Protein AF-A0A958BJD3-F1 (afdb_monomer_lite)

Structure (mmCIF, N/CA/C/O backbone):
data_AF-A0A958BJD3-F1
#
_entry.id   AF-A0A958BJD3-F1
#
loop_
_atom_site.group_PDB
_atom_site.id
_atom_site.type_symbol
_atom_site.label_atom_id
_atom_site.label_alt_id
_atom_site.label_comp_id
_atom_site.label_asym_id
_atom_site.label_entity_id
_atom_site.label_seq_id
_atom_site.pdbx_PDB_ins_code
_atom_site.Cartn_x
_atom_site.Cartn_y
_atom_site.Cartn_z
_atom_site.occupancy
_atom_site.B_iso_or_equiv
_atom_site.auth_seq_id
_atom_site.auth_comp_id
_atom_site.auth_asym_id
_atom_site.auth_atom_id
_atom_site.pdbx_PDB_model_num
ATOM 1 N N . THR A 1 1 ? 1.428 -8.546 -1.569 1.00 92.56 1 THR A N 1
ATOM 2 C CA . THR A 1 1 ? 2.687 -8.967 -2.224 1.00 92.56 1 THR A CA 1
ATOM 3 C C . THR A 1 1 ? 3.288 -7.775 -2.945 1.00 92.56 1 THR A C 1
ATOM 5 O O . THR A 1 1 ? 2.531 -6.856 -3.250 1.00 92.56 1 THR A O 1
ATOM 8 N N . PRO A 1 2 ? 4.611 -7.743 -3.180 1.00 97.81 2 PRO A N 1
ATOM 9 C CA . PRO A 1 2 ? 5.249 -6.729 -4.021 1.00 97.81 2 PRO A CA 1
ATOM 10 C C . PRO A 1 2 ? 4.588 -6.629 -5.399 1.00 97.81 2 PRO A C 1
ATOM 12 O O . PRO A 1 2 ? 4.415 -7.643 -6.079 1.00 97.81 2 PRO A O 1
ATOM 15 N N . HIS A 1 3 ? 4.186 -5.427 -5.795 1.00 97.56 3 HIS A N 1
ATOM 16 C CA . HIS A 1 3 ? 3.520 -5.179 -7.070 1.00 97.56 3 HIS A CA 1
ATOM 17 C C . HIS A 1 3 ? 3.787 -3.762 -7.579 1.00 97.56 3 HIS A C 1
ATOM 19 O O . HIS A 1 3 ? 4.132 -2.879 -6.800 1.00 97.56 3 HIS A O 1
ATOM 25 N N . GLU A 1 4 ? 3.620 -3.576 -8.885 1.00 96.38 4 GLU A N 1
ATOM 26 C CA . GLU A 1 4 ? 3.693 -2.300 -9.593 1.00 96.38 4 GLU A CA 1
ATOM 27 C C . GLU A 1 4 ? 2.298 -1.851 -10.032 1.00 96.38 4 GLU A C 1
ATOM 29 O O . GLU A 1 4 ? 1.524 -2.668 -10.543 1.00 96.38 4 GLU A O 1
ATOM 34 N N . HIS A 1 5 ? 1.993 -0.566 -9.870 1.00 95.06 5 HIS A N 1
ATOM 35 C CA . HIS A 1 5 ? 0.763 0.045 -10.375 1.00 95.06 5 HIS A CA 1
ATOM 36 C C . HIS A 1 5 ? 0.956 0.495 -11.823 1.00 95.06 5 HIS A C 1
ATOM 38 O O . HIS A 1 5 ? 1.887 1.245 -12.115 1.00 95.06 5 HIS A O 1
ATOM 44 N N . PHE A 1 6 ? 0.078 0.089 -12.743 1.00 95.44 6 PHE A N 1
ATOM 45 C CA . PHE A 1 6 ? 0.053 0.669 -14.097 1.00 95.44 6 PHE A CA 1
ATOM 46 C C . PHE A 1 6 ? -0.815 1.927 -14.188 1.00 95.44 6 PHE A C 1
ATOM 48 O O . PHE A 1 6 ? -0.637 2.736 -15.096 1.00 95.44 6 PHE A O 1
ATOM 55 N N . GLY A 1 7 ? -1.708 2.115 -13.219 1.00 93.81 7 GLY A N 1
ATOM 56 C CA . GLY A 1 7 ? -2.553 3.291 -13.063 1.00 93.81 7 GLY A CA 1
ATOM 57 C C . GLY A 1 7 ? -2.300 3.990 -11.734 1.00 93.81 7 GLY 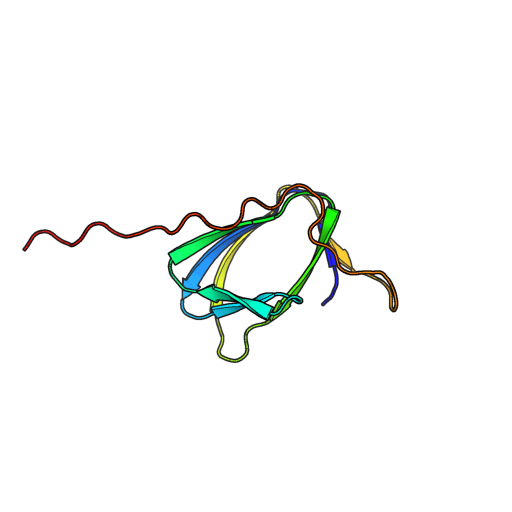A C 1
ATOM 58 O O . GLY A 1 7 ? -1.359 3.669 -11.018 1.00 93.81 7 GLY A O 1
ATOM 59 N N . MET A 1 8 ? -3.152 4.953 -11.408 1.00 93.25 8 MET A N 1
ATOM 60 C CA . MET A 1 8 ? -3.182 5.557 -10.083 1.00 93.25 8 MET A CA 1
ATOM 61 C C . MET A 1 8 ? -3.963 4.652 -9.127 1.00 93.25 8 MET A C 1
ATOM 63 O O . MET A 1 8 ? -5.021 4.136 -9.498 1.00 93.25 8 MET A O 1
ATOM 67 N N . GLU A 1 9 ? -3.473 4.509 -7.900 1.00 94.94 9 GLU A N 1
ATOM 68 C CA . GLU A 1 9 ? -4.234 3.998 -6.764 1.00 94.94 9 GLU A CA 1
ATOM 69 C C . GLU A 1 9 ? -4.565 5.157 -5.823 1.00 94.94 9 GLU A C 1
ATOM 71 O O . GLU A 1 9 ? -3.689 5.906 -5.396 1.00 94.94 9 GLU A O 1
ATOM 76 N N . GLU A 1 10 ? -5.833 5.284 -5.455 1.00 94.25 10 GLU A N 1
ATOM 77 C CA . GLU A 1 10 ? -6.259 6.138 -4.354 1.00 94.25 10 GLU A CA 1
ATOM 78 C C . GLU A 1 10 ? -6.943 5.287 -3.301 1.00 94.25 10 GLU A C 1
ATOM 80 O O . GLU A 1 10 ? -7.858 4.522 -3.610 1.00 94.25 10 GLU A O 1
ATOM 85 N N . PHE A 1 11 ? -6.535 5.425 -2.044 1.00 94.44 11 PHE A N 1
ATOM 86 C CA . PHE A 1 11 ? -7.183 4.711 -0.957 1.00 94.44 11 PHE A CA 1
ATOM 87 C C . PHE A 1 11 ? -7.452 5.594 0.251 1.00 94.44 11 PHE A C 1
ATOM 89 O O . PHE A 1 11 ? -6.710 6.524 0.576 1.00 94.44 11 PHE A O 1
ATOM 96 N N . TYR A 1 12 ? -8.539 5.258 0.939 1.00 94.94 12 TYR A N 1
ATOM 97 C CA . TYR A 1 12 ? -8.928 5.860 2.202 1.00 94.94 12 TYR A CA 1
ATOM 98 C C . TYR A 1 12 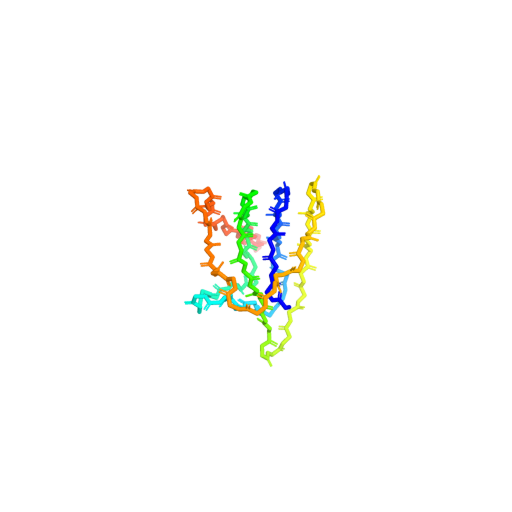? -8.952 4.804 3.301 1.00 94.94 12 TYR A C 1
ATOM 100 O O . TYR A 1 12 ? -9.561 3.740 3.145 1.00 94.94 12 TYR A O 1
ATOM 108 N N . VAL A 1 13 ? -8.310 5.109 4.429 1.00 94.88 13 VAL A N 1
ATOM 109 C CA . VAL A 1 13 ? -8.339 4.248 5.615 1.00 94.88 13 VAL A CA 1
ATOM 110 C C . VAL A 1 13 ? -9.536 4.635 6.477 1.00 94.88 13 VAL A C 1
ATOM 112 O O . VAL A 1 13 ? -9.584 5.737 7.024 1.00 94.88 13 VAL A O 1
ATOM 115 N N . ILE A 1 14 ? -10.496 3.722 6.604 1.00 96.19 14 ILE A N 1
ATOM 116 C CA . ILE A 1 14 ? -11.716 3.906 7.399 1.00 96.19 14 ILE A CA 1
ATOM 117 C C . ILE A 1 14 ? -11.428 3.527 8.856 1.00 96.19 14 ILE A C 1
ATOM 119 O O . ILE A 1 14 ? -11.684 4.316 9.761 1.00 96.19 14 ILE A O 1
ATOM 123 N N . GLU A 1 15 ? -10.821 2.358 9.076 1.00 97.44 15 GLU A N 1
ATOM 124 C CA . GLU A 1 15 ? -10.438 1.847 10.399 1.00 97.44 15 GLU A CA 1
ATOM 125 C C . GLU A 1 15 ? -9.081 1.132 10.344 1.00 97.44 15 GLU A C 1
ATOM 127 O O . GLU A 1 15 ? -8.681 0.609 9.303 1.00 97.44 15 GLU A O 1
ATOM 132 N N . GLY A 1 16 ? -8.387 1.075 11.484 1.00 97.12 16 GLY A N 1
ATOM 133 C CA . GLY A 1 16 ? -7.114 0.363 11.621 1.00 97.12 16 GLY A CA 1
ATOM 134 C C . GLY A 1 16 ? -5.917 1.074 10.981 1.00 97.12 16 GLY A C 1
ATOM 135 O O . GLY A 1 16 ? -5.865 2.310 10.922 1.00 97.12 16 GLY A O 1
ATOM 136 N N . GLU A 1 17 ? -4.928 0.280 10.553 1.00 96.44 17 GLU A N 1
ATOM 137 C CA . GLU A 1 17 ? -3.695 0.776 9.928 1.00 96.44 17 GLU A CA 1
ATOM 138 C C . GLU A 1 17 ? -3.191 -0.100 8.769 1.00 96.44 17 GLU A C 1
ATOM 140 O O . GLU A 1 17 ? -3.222 -1.331 8.834 1.00 96.44 17 GLU A O 1
ATOM 145 N N . LEU A 1 18 ? -2.669 0.554 7.731 1.00 96.00 18 LEU A N 1
ATOM 146 C CA . LEU A 1 18 ? -1.823 -0.041 6.697 1.00 96.00 18 LEU A CA 1
ATOM 147 C C . LEU A 1 18 ? -0.388 0.452 6.884 1.00 96.00 18 LEU A C 1
ATOM 149 O O . LEU A 1 18 ? -0.159 1.630 7.161 1.00 96.00 18 LEU A O 1
ATOM 153 N N . ILE A 1 19 ? 0.573 -0.446 6.716 1.00 96.12 19 ILE A N 1
ATOM 154 C CA . ILE A 1 19 ? 2.003 -0.152 6.728 1.00 96.12 19 ILE A CA 1
ATOM 155 C C . ILE A 1 19 ? 2.553 -0.498 5.350 1.00 96.12 19 ILE A C 1
ATOM 157 O O . ILE A 1 19 ? 2.359 -1.619 4.880 1.00 96.12 19 ILE A O 1
ATOM 161 N N . ASP A 1 20 ? 3.208 0.463 4.711 1.00 95.62 20 ASP A N 1
ATOM 162 C CA . ASP A 1 20 ? 3.877 0.260 3.427 1.00 95.62 20 ASP A CA 1
ATOM 163 C C . ASP A 1 20 ? 5.302 -0.288 3.626 1.00 95.62 20 ASP A C 1
ATOM 165 O O . ASP A 1 20 ? 5.822 -0.355 4.743 1.00 95.62 20 ASP A O 1
ATOM 169 N N . HIS A 1 21 ? 5.960 -0.676 2.539 1.00 94.62 21 HIS A N 1
ATOM 170 C CA . HIS A 1 21 ? 7.278 -1.309 2.561 1.00 94.62 21 HIS A CA 1
ATOM 171 C C . HIS A 1 21 ? 8.398 -0.438 3.159 1.00 94.62 21 HIS A C 1
ATOM 173 O O . HIS A 1 21 ? 9.390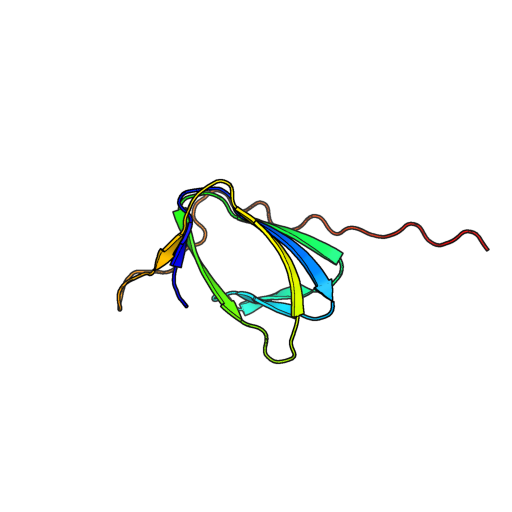 -0.979 3.647 1.00 94.62 21 HIS A O 1
ATOM 179 N N . ASP A 1 22 ? 8.250 0.891 3.139 1.00 92.81 22 ASP A N 1
ATOM 180 C CA . ASP A 1 22 ? 9.173 1.856 3.759 1.00 92.81 22 ASP A CA 1
ATOM 181 C C . ASP A 1 22 ? 8.907 2.057 5.265 1.00 92.81 22 ASP A C 1
ATOM 183 O O . ASP A 1 22 ? 9.582 2.847 5.926 1.00 92.81 22 ASP A O 1
ATOM 187 N N . GLY A 1 23 ? 7.916 1.357 5.823 1.00 93.69 23 GLY A N 1
ATOM 188 C CA . GLY A 1 23 ? 7.459 1.521 7.199 1.00 93.69 23 GLY A CA 1
ATOM 189 C C . GLY A 1 23 ? 6.495 2.694 7.397 1.00 93.69 23 GLY A C 1
ATOM 190 O O . GLY A 1 23 ? 6.081 2.953 8.533 1.00 93.69 23 GLY A O 1
ATOM 191 N N . GLN A 1 24 ? 6.104 3.407 6.334 1.00 91.31 24 GLN A N 1
ATOM 192 C CA . GLN A 1 24 ? 5.095 4.455 6.411 1.00 91.31 24 GLN A CA 1
ATOM 193 C C . GLN A 1 24 ? 3.772 3.868 6.894 1.00 91.31 24 GLN A C 1
ATOM 195 O O . GLN A 1 24 ? 3.228 2.940 6.305 1.00 91.31 24 GLN A O 1
ATOM 200 N N . LYS A 1 25 ? 3.221 4.477 7.945 1.00 94.00 25 LYS A N 1
ATOM 201 C CA . LYS A 1 25 ? 1.911 4.112 8.485 1.00 94.00 25 LYS A CA 1
ATOM 202 C C . LYS A 1 25 ? 0.809 5.029 7.966 1.00 94.00 25 LYS A C 1
ATOM 204 O O . LYS A 1 25 ? 0.893 6.257 8.131 1.00 94.00 25 LYS A O 1
ATOM 209 N N . TYR A 1 26 ? -0.238 4.422 7.424 1.00 93.19 26 TYR A N 1
ATOM 210 C CA . TYR A 1 26 ? -1.515 5.035 7.078 1.00 93.19 26 TYR A CA 1
ATOM 211 C C . TYR A 1 26 ? -2.574 4.553 8.074 1.00 93.19 26 TYR A C 1
ATOM 213 O O . TYR A 1 26 ? -2.713 3.365 8.330 1.00 93.19 26 TYR A O 1
ATOM 221 N N . THR A 1 27 ? -3.297 5.488 8.666 1.00 94.38 27 THR A N 1
ATOM 222 C CA . THR A 1 27 ? -4.238 5.303 9.777 1.00 94.38 27 THR A CA 1
ATOM 223 C C . THR A 1 27 ? -5.604 5.849 9.394 1.00 94.38 27 THR A C 1
ATOM 225 O O . THR A 1 27 ? -5.678 6.701 8.509 1.00 94.38 27 THR A O 1
ATOM 228 N N . ALA A 1 28 ? -6.653 5.444 10.110 1.00 94.56 28 ALA A N 1
ATOM 229 C CA . ALA A 1 28 ? -8.004 5.987 9.952 1.00 94.56 28 ALA A CA 1
ATOM 230 C C . ALA A 1 28 ? -8.024 7.514 9.693 1.00 94.56 28 ALA A C 1
ATOM 232 O O . ALA A 1 28 ? -7.387 8.296 10.411 1.00 94.56 28 ALA A O 1
ATOM 233 N N . GLY A 1 29 ? -8.738 7.931 8.646 1.00 92.56 29 GLY A N 1
ATOM 234 C CA . GLY A 1 29 ? -8.824 9.324 8.200 1.00 92.56 29 GLY A CA 1
ATOM 235 C C . GLY A 1 29 ? -7.812 9.739 7.128 1.00 92.56 29 GLY A C 1
ATOM 236 O O . GLY A 1 29 ? -7.911 10.855 6.613 1.00 92.56 29 GLY A O 1
ATOM 237 N N . ASP A 1 30 ? -6.851 8.886 6.778 1.00 92.50 30 ASP A N 1
ATOM 238 C CA . ASP A 1 30 ? -5.894 9.167 5.707 1.00 92.50 30 ASP A CA 1
ATOM 239 C C . ASP A 1 30 ? -6.470 8.870 4.328 1.00 92.50 30 ASP A C 1
ATOM 241 O O . ASP A 1 30 ? -6.968 7.771 4.095 1.00 92.50 30 ASP A O 1
ATOM 245 N N . PHE A 1 31 ? -6.330 9.832 3.417 1.00 92.94 31 PHE A N 1
ATOM 246 C CA . PHE A 1 31 ? -6.500 9.662 1.978 1.00 92.94 31 PHE A CA 1
ATOM 247 C C . PHE A 1 31 ? -5.129 9.737 1.301 1.00 92.94 31 PHE A C 1
ATOM 249 O O . PHE A 1 31 ? -4.383 10.703 1.508 1.00 92.94 31 PHE A O 1
ATOM 256 N N . VAL A 1 32 ? -4.782 8.713 0.530 1.00 92.06 32 VAL A N 1
ATOM 257 C CA . VAL A 1 32 ? -3.456 8.533 -0.070 1.00 92.06 32 VAL A CA 1
ATOM 258 C C . VAL A 1 32 ? -3.619 8.282 -1.562 1.00 92.06 32 VAL A C 1
ATOM 260 O O . VAL A 1 32 ? -4.423 7.434 -1.939 1.00 92.06 32 VAL A O 1
ATOM 263 N N . SER A 1 33 ? -2.834 8.986 -2.378 1.00 93.00 33 SER A N 1
ATOM 264 C CA . SER A 1 33 ? -2.757 8.768 -3.825 1.00 93.00 33 SER A CA 1
ATOM 265 C C . SER A 1 33 ? -1.346 8.301 -4.191 1.00 93.00 33 SER A C 1
ATOM 267 O O . SER A 1 33 ? -0.356 8.968 -3.868 1.00 93.00 33 SER A O 1
ATOM 269 N N . LEU A 1 34 ? -1.263 7.150 -4.849 1.00 92.62 34 LEU A N 1
ATOM 270 C CA . LEU A 1 34 ? -0.050 6.519 -5.355 1.00 92.62 34 LEU A CA 1
ATOM 271 C C . LEU A 1 34 ? -0.113 6.508 -6.885 1.00 92.62 34 LEU A C 1
ATOM 273 O O . LEU A 1 34 ? -1.085 6.036 -7.472 1.00 92.62 34 LEU A O 1
ATOM 277 N N . GLY A 1 35 ? 0.889 7.103 -7.532 1.00 92.25 35 GLY A N 1
ATOM 278 C CA . GLY A 1 35 ? 0.917 7.239 -8.985 1.00 92.25 35 GLY A CA 1
ATOM 279 C C . GLY A 1 35 ? 1.317 5.956 -9.731 1.00 92.25 35 GLY A C 1
ATOM 280 O O . GLY A 1 35 ? 1.858 5.021 -9.135 1.00 92.25 35 GLY A O 1
ATOM 281 N N . PRO A 1 36 ? 1.124 5.929 -11.062 1.00 93.19 36 PRO A N 1
ATOM 282 C CA . PRO A 1 36 ? 1.663 4.878 -11.918 1.00 93.19 36 PRO A CA 1
ATOM 283 C C . PRO A 1 36 ? 3.174 4.683 -11.725 1.00 93.19 36 PRO A C 1
ATOM 285 O O . PRO A 1 36 ? 3.930 5.644 -11.573 1.00 93.19 36 PRO A O 1
ATOM 288 N N . GLY A 1 37 ? 3.629 3.433 -11.772 1.00 93.56 37 GLY A N 1
ATOM 289 C CA . GLY A 1 37 ? 5.030 3.056 -11.580 1.00 93.56 37 GLY A CA 1
ATOM 290 C C . GLY A 1 37 ? 5.455 2.903 -10.118 1.00 93.56 37 GLY A C 1
ATOM 291 O O . GLY A 1 37 ? 6.587 2.486 -9.871 1.00 93.56 37 GLY A O 1
ATOM 292 N N . VAL A 1 38 ? 4.574 3.184 -9.148 1.00 94.06 38 VAL A N 1
ATOM 293 C CA . VAL A 1 38 ? 4.795 2.804 -7.746 1.00 94.06 38 VAL A CA 1
ATOM 294 C C . VAL A 1 38 ? 4.916 1.285 -7.655 1.00 94.06 38 VAL A C 1
ATOM 296 O O . VAL A 1 38 ? 4.055 0.549 -8.130 1.00 94.06 38 VAL A O 1
ATOM 299 N N . ARG A 1 39 ? 6.000 0.829 -7.031 1.00 96.00 39 ARG A N 1
ATOM 300 C CA . ARG A 1 39 ? 6.381 -0.557 -6.768 1.00 96.00 39 ARG A CA 1
ATOM 301 C C . ARG A 1 39 ? 6.451 -0.777 -5.272 1.00 96.00 39 ARG A C 1
ATOM 303 O O . ARG A 1 39 ? 7.427 -0.398 -4.629 1.00 96.00 39 ARG A O 1
ATOM 310 N N . HIS A 1 40 ? 5.421 -1.380 -4.703 1.00 95.81 40 HIS A N 1
ATOM 311 C CA . HIS A 1 40 ? 5.290 -1.440 -3.255 1.00 95.81 40 HIS A CA 1
ATOM 312 C C . HIS A 1 40 ? 4.548 -2.688 -2.777 1.00 95.81 40 HIS A C 1
ATOM 314 O O . HIS A 1 40 ? 4.100 -3.535 -3.555 1.00 95.81 40 HIS A O 1
ATOM 320 N N . TYR A 1 41 ? 4.428 -2.812 -1.462 1.00 96.69 41 TYR A N 1
ATOM 321 C CA . TYR A 1 41 ? 3.448 -3.680 -0.837 1.00 96.69 41 TYR A CA 1
ATOM 322 C C . TYR A 1 41 ? 3.008 -3.056 0.478 1.00 96.69 41 TYR A C 1
ATOM 324 O O . TYR A 1 41 ? 3.822 -2.507 1.217 1.00 96.69 41 TYR A O 1
ATOM 332 N N . SER A 1 42 ? 1.732 -3.237 0.793 1.00 96.06 42 SER A N 1
ATOM 333 C CA . SER A 1 42 ? 1.168 -2.844 2.076 1.00 96.06 42 SER A CA 1
ATOM 334 C C . SER A 1 42 ? 0.754 -4.073 2.872 1.00 96.06 42 SER A C 1
ATOM 336 O O . SER A 1 42 ? 0.356 -5.100 2.312 1.00 96.06 42 SER A O 1
ATOM 338 N N . TYR A 1 43 ? 0.845 -3.974 4.191 1.00 97.62 43 TYR A N 1
ATOM 339 C CA . TYR A 1 43 ? 0.389 -4.994 5.125 1.00 97.62 43 TYR A CA 1
ATOM 340 C C . TYR A 1 43 ? -0.276 -4.350 6.339 1.00 97.62 43 TYR A C 1
ATOM 342 O O . TYR A 1 43 ? -0.076 -3.173 6.631 1.00 97.62 43 TYR A O 1
ATOM 350 N N . SER A 1 44 ? -1.083 -5.128 7.056 1.00 97.88 44 SER A N 1
ATOM 351 C CA . SER A 1 44 ? -1.753 -4.665 8.266 1.00 97.88 44 SER A CA 1
ATOM 352 C C . SER A 1 44 ? -1.552 -5.675 9.394 1.00 97.88 44 SER A C 1
ATOM 354 O O . SER A 1 44 ? -2.117 -6.767 9.325 1.00 97.88 44 SER A O 1
ATOM 356 N N . PRO A 1 45 ? -0.752 -5.356 10.428 1.00 97.00 45 PRO A N 1
ATOM 357 C CA . PRO A 1 45 ? -0.514 -6.287 11.528 1.00 97.00 45 PRO A CA 1
ATOM 358 C C . PRO A 1 45 ? -1.759 -6.503 12.400 1.00 97.00 45 PRO A C 1
ATOM 360 O O . PRO A 1 45 ? -1.919 -7.579 12.967 1.00 97.00 45 PRO A O 1
ATOM 363 N N . ASN A 1 46 ? -2.637 -5.497 12.490 1.00 97.31 46 ASN A N 1
ATOM 364 C CA . ASN A 1 46 ? -3.812 -5.494 13.371 1.00 97.31 46 ASN A CA 1
ATOM 365 C C . ASN A 1 46 ? -5.153 -5.429 12.613 1.00 97.31 46 ASN A C 1
ATOM 367 O O . ASN A 1 46 ? -6.203 -5.308 13.239 1.00 97.31 46 ASN A O 1
ATOM 371 N N . GLY A 1 47 ? -5.129 -5.504 11.281 1.00 97.50 47 GLY A N 1
ATOM 372 C CA . GLY A 1 47 ? -6.298 -5.311 10.426 1.00 97.50 47 GLY A CA 1
ATOM 373 C C . GLY A 1 47 ? -6.544 -3.844 10.052 1.00 97.50 47 GLY A C 1
ATOM 374 O O . GLY A 1 47 ? -6.200 -2.909 10.782 1.00 97.50 47 GLY A O 1
ATOM 375 N N . ALA A 1 48 ? -7.133 -3.652 8.875 1.00 97.62 48 ALA A N 1
ATOM 376 C CA . ALA A 1 48 ? -7.578 -2.359 8.379 1.00 97.62 48 ALA A CA 1
ATOM 377 C C . ALA A 1 48 ? -8.841 -2.534 7.539 1.00 97.62 48 ALA A C 1
ATOM 379 O O . ALA A 1 48 ? -8.973 -3.515 6.804 1.00 97.62 48 ALA A O 1
ATOM 380 N N . LEU A 1 49 ? -9.738 -1.557 7.630 1.00 98.19 49 LEU A N 1
ATOM 381 C CA . LEU A 1 49 ? -10.844 -1.393 6.699 1.00 98.19 49 LEU A CA 1
ATOM 382 C C . LEU A 1 49 ? -10.509 -0.224 5.781 1.00 98.19 49 LEU A C 1
ATOM 384 O O . LEU A 1 49 ? -10.336 0.906 6.244 1.00 98.19 49 LEU A O 1
ATOM 388 N N . THR A 1 50 ? -10.420 -0.493 4.484 1.00 96.94 50 THR A N 1
ATOM 389 C CA . THR A 1 50 ? -10.081 0.511 3.477 1.00 96.94 50 THR A CA 1
ATOM 390 C C . THR A 1 50 ? -11.016 0.433 2.281 1.00 96.94 50 THR A C 1
ATOM 392 O O . THR A 1 50 ? -11.598 -0.610 1.983 1.00 96.94 50 THR A O 1
ATOM 395 N N . VAL A 1 51 ? -11.147 1.560 1.587 1.00 97.12 51 VAL A N 1
ATOM 396 C CA . VAL A 1 51 ? -11.651 1.606 0.213 1.00 97.12 51 VAL A CA 1
ATOM 397 C C . VAL A 1 51 ? -10.493 2.018 -0.679 1.00 97.12 51 VAL A C 1
ATOM 399 O O . VAL A 1 51 ? -9.789 2.973 -0.356 1.00 97.12 51 VAL A O 1
ATOM 402 N N . ALA A 1 52 ? -10.285 1.282 -1.765 1.00 95.31 52 ALA A N 1
ATOM 403 C CA . ALA A 1 52 ? -9.257 1.563 -2.755 1.00 95.31 52 ALA A CA 1
ATOM 404 C C . ALA A 1 52 ? -9.899 1.668 -4.139 1.00 95.31 52 ALA A C 1
ATOM 406 O O . ALA A 1 52 ? -10.802 0.900 -4.481 1.00 95.31 52 ALA A O 1
ATOM 407 N N . TRP A 1 53 ? -9.428 2.629 -4.918 1.00 95.75 53 TRP A N 1
ATOM 408 C CA . TRP A 1 53 ? -9.797 2.851 -6.301 1.00 95.75 53 TRP A CA 1
ATOM 409 C C . TRP A 1 53 ? -8.536 2.791 -7.151 1.00 95.75 53 TRP A C 1
ATOM 411 O O . TRP A 1 53 ? -7.569 3.492 -6.869 1.00 95.75 53 TRP A O 1
ATOM 421 N N . LEU A 1 54 ? -8.558 1.962 -8.191 1.00 95.56 54 LEU A N 1
ATOM 422 C CA . LEU A 1 54 ? -7.449 1.811 -9.122 1.00 95.56 54 LEU A CA 1
ATOM 423 C C . LEU A 1 54 ? -7.930 2.200 -10.516 1.00 95.56 54 LEU A C 1
ATOM 425 O O . LEU A 1 54 ? -8.993 1.758 -10.955 1.00 95.56 54 LEU A O 1
ATOM 429 N N . THR A 1 55 ? -7.160 3.030 -11.217 1.00 96.94 55 THR A N 1
ATOM 430 C CA . THR A 1 55 ? -7.507 3.447 -12.587 1.00 96.94 55 THR A CA 1
ATOM 431 C C . THR A 1 55 ? -7.018 2.470 -13.654 1.00 96.94 55 THR A C 1
ATOM 433 O O . THR A 1 55 ? -7.397 2.607 -14.812 1.00 96.94 55 THR A O 1
ATOM 436 N N . ASP A 1 56 ? -6.167 1.515 -13.279 1.00 97.19 56 ASP A N 1
ATOM 437 C CA . ASP A 1 56 ? -5.657 0.440 -14.132 1.00 97.19 56 ASP A CA 1
ATOM 438 C C . ASP A 1 56 ? -5.273 -0.771 -13.255 1.00 97.19 56 ASP A C 1
ATOM 440 O O . ASP A 1 56 ? -5.511 -0.802 -12.048 1.00 97.19 56 ASP A O 1
ATOM 444 N N . THR A 1 57 ? -4.704 -1.791 -13.877 1.00 96.44 57 THR A N 1
ATOM 445 C CA . THR A 1 57 ? -4.266 -3.050 -13.286 1.00 96.44 57 THR A CA 1
ATOM 446 C C . THR A 1 57 ? -2.922 -2.943 -12.560 1.00 96.44 57 THR A C 1
ATOM 448 O O . THR A 1 57 ? -2.144 -2.007 -12.748 1.00 96.44 57 THR A O 1
ATOM 451 N N . ASN A 1 58 ? -2.640 -3.965 -11.747 1.00 96.69 58 ASN A N 1
ATOM 452 C CA . ASN A 1 58 ? -1.367 -4.137 -11.056 1.00 96.69 58 ASN A CA 1
ATOM 453 C C . ASN A 1 58 ? -0.601 -5.333 -11.625 1.00 96.69 58 ASN A C 1
ATOM 455 O O . ASN A 1 58 ? -1.183 -6.380 -11.925 1.00 96.69 58 ASN A O 1
ATOM 459 N N . ARG A 1 59 ? 0.726 -5.212 -11.685 1.00 96.94 59 ARG A N 1
ATOM 460 C CA . ARG A 1 59 ? 1.642 -6.308 -12.018 1.00 96.94 59 ARG A CA 1
ATOM 461 C C . ARG A 1 59 ? 2.318 -6.811 -10.749 1.00 96.94 59 ARG A C 1
ATOM 463 O O . ARG A 1 59 ? 2.933 -6.033 -10.034 1.00 96.94 59 ARG A O 1
ATOM 470 N N . THR A 1 60 ? 2.257 -8.112 -10.475 1.00 98.12 60 THR A N 1
ATOM 471 C CA . THR A 1 60 ? 3.070 -8.700 -9.393 1.00 98.12 60 THR A CA 1
ATOM 472 C C . THR A 1 60 ? 4.547 -8.666 -9.788 1.00 98.12 60 THR A C 1
ATOM 474 O O . THR A 1 60 ? 4.879 -9.038 -10.913 1.00 98.12 60 THR A O 1
ATOM 477 N N . LEU A 1 61 ? 5.416 -8.223 -8.878 1.00 97.94 61 LEU A N 1
ATOM 478 C CA . LEU A 1 61 ? 6.860 -8.167 -9.113 1.00 97.94 61 LEU A CA 1
ATOM 479 C C . LEU A 1 61 ? 7.504 -9.547 -8.939 1.00 97.94 61 LEU A C 1
ATOM 481 O O . LEU A 1 61 ? 7.102 -10.321 -8.064 1.00 97.94 61 LEU A O 1
ATOM 485 N N . ALA A 1 62 ? 8.513 -9.844 -9.757 1.00 97.44 62 ALA A N 1
ATOM 486 C CA . ALA A 1 62 ? 9.379 -11.000 -9.571 1.00 97.44 62 ALA A CA 1
ATOM 487 C C . ALA A 1 62 ? 10.349 -10.790 -8.395 1.00 97.44 62 ALA A C 1
ATOM 489 O O . ALA A 1 62 ? 10.577 -9.673 -7.924 1.00 97.44 62 ALA A O 1
ATOM 490 N N . GLU A 1 63 ? 10.944 -11.884 -7.919 1.00 95.25 63 GLU A N 1
ATOM 491 C CA . GLU A 1 63 ? 11.975 -11.824 -6.884 1.00 95.25 63 GLU A CA 1
ATOM 492 C C . GLU A 1 63 ? 13.178 -10.989 -7.357 1.00 95.25 63 GLU A C 1
ATOM 494 O O . GLU A 1 63 ? 13.694 -11.188 -8.456 1.00 95.25 63 GLU A O 1
ATOM 499 N N . GLY A 1 64 ? 13.616 -10.044 -6.522 1.00 94.50 64 GLY A N 1
ATOM 500 C CA . GLY A 1 64 ? 14.752 -9.163 -6.806 1.00 94.50 64 GLY A CA 1
ATOM 501 C C . GLY A 1 64 ? 14.424 -7.880 -7.580 1.00 94.50 64 GLY A C 1
ATOM 502 O O . GLY A 1 64 ? 15.311 -7.041 -7.719 1.00 94.50 64 GLY A O 1
ATOM 503 N N . GLU A 1 65 ? 13.186 -7.676 -8.051 1.00 96.81 65 GLU A N 1
ATOM 504 C CA . GLU A 1 65 ? 12.772 -6.370 -8.588 1.00 96.81 65 GLU A CA 1
ATOM 505 C C . GLU A 1 65 ? 12.681 -5.323 -7.457 1.00 96.81 65 GLU A C 1
ATOM 507 O O . GLU A 1 65 ? 12.106 -5.579 -6.398 1.00 96.81 65 GLU A O 1
ATOM 512 N N . GLU A 1 66 ? 13.255 -4.133 -7.679 1.00 95.62 66 GLU A N 1
ATOM 513 C CA . GLU A 1 66 ? 13.280 -3.058 -6.679 1.00 95.62 66 GLU A CA 1
ATOM 514 C C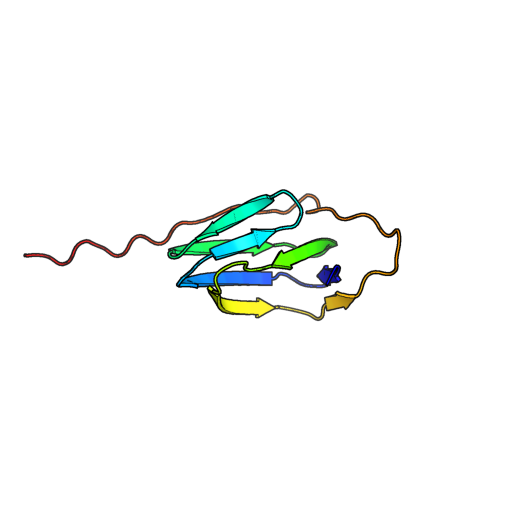 . GLU A 1 66 ? 11.897 -2.453 -6.411 1.00 95.62 66 GLU A C 1
ATOM 516 O O . GLU A 1 66 ? 11.115 -2.184 -7.329 1.00 95.62 66 GLU A O 1
ATOM 521 N N . LEU A 1 67 ? 11.659 -2.159 -5.130 1.00 96.12 67 LEU A N 1
ATOM 522 C CA . LEU A 1 67 ? 10.546 -1.342 -4.662 1.00 96.12 67 LEU A CA 1
ATOM 523 C C . LEU A 1 67 ? 10.891 0.140 -4.808 1.00 96.12 67 LEU A C 1
ATOM 525 O O . LEU A 1 67 ? 12.036 0.551 -4.623 1.00 96.12 67 LEU A O 1
ATOM 529 N N . SER A 1 68 ? 9.899 0.953 -5.135 1.00 93.31 68 SER A N 1
ATOM 530 C CA . SER A 1 68 ? 10.047 2.394 -5.291 1.00 93.31 68 SER A CA 1
ATOM 531 C C . SER A 1 68 ? 8.677 3.057 -5.267 1.00 93.31 68 SER A C 1
ATOM 533 O O . SER A 1 68 ? 7.683 2.464 -5.664 1.00 93.31 68 SER A O 1
ATOM 535 N N . PHE A 1 69 ? 8.596 4.313 -4.845 1.00 87.12 69 PHE A N 1
ATOM 536 C CA . PHE A 1 69 ? 7.348 5.069 -4.965 1.00 87.12 69 PHE A CA 1
ATOM 537 C C . PHE A 1 69 ? 7.294 5.973 -6.208 1.00 87.12 69 PHE A C 1
ATOM 539 O O . PHE A 1 69 ? 6.391 6.793 -6.339 1.00 87.12 69 PHE A O 1
ATOM 546 N N . GLY A 1 70 ? 8.254 5.843 -7.127 1.00 71.12 70 GLY A N 1
ATOM 547 C CA . GLY A 1 70 ? 8.362 6.746 -8.273 1.00 71.12 70 GLY A CA 1
ATOM 548 C C . GLY A 1 70 ? 8.481 8.233 -7.873 1.00 71.12 70 GLY A C 1
ATOM 549 O O . GLY A 1 70 ? 8.752 8.552 -6.712 1.00 71.12 70 GLY A O 1
ATOM 55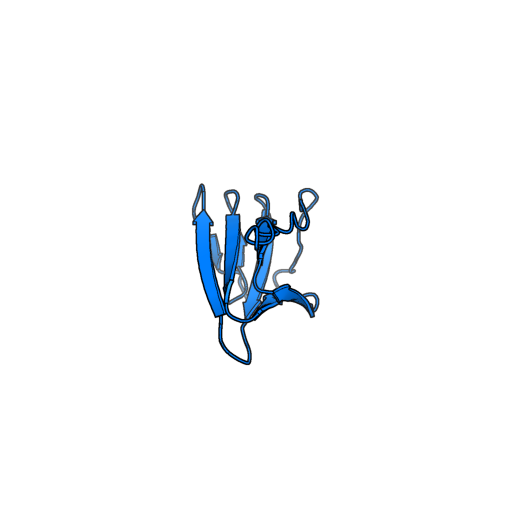0 N N . PRO A 1 71 ? 8.333 9.160 -8.836 1.00 67.69 71 PRO A N 1
ATOM 551 C CA . PRO A 1 71 ? 8.383 10.602 -8.582 1.00 67.69 71 PRO A CA 1
ATOM 552 C C . PRO A 1 71 ? 7.064 11.192 -8.042 1.00 67.69 71 PRO A C 1
ATOM 554 O O . PRO A 1 71 ? 7.095 12.240 -7.400 1.00 67.69 71 PRO A O 1
ATOM 557 N N . ASP A 1 72 ? 5.925 10.525 -8.265 1.00 63.78 72 ASP A N 1
ATOM 558 C CA . ASP A 1 72 ? 4.583 11.093 -8.075 1.00 63.78 72 ASP A CA 1
ATOM 559 C C . ASP A 1 72 ? 3.830 10.461 -6.893 1.00 63.78 72 ASP A C 1
ATOM 561 O O . ASP A 1 72 ? 2.850 9.730 -7.051 1.00 63.78 72 ASP A O 1
ATOM 565 N N . VAL A 1 73 ? 4.276 10.779 -5.674 1.00 63.66 73 VAL A N 1
ATOM 566 C CA . VAL A 1 73 ? 3.573 10.407 -4.435 1.00 63.66 73 VAL A CA 1
ATOM 567 C C . VAL A 1 73 ? 2.938 11.640 -3.815 1.00 63.66 73 VAL A C 1
ATOM 569 O O . VAL A 1 73 ? 3.617 12.445 -3.172 1.00 63.66 73 VAL A O 1
ATOM 572 N N . LEU A 1 74 ? 1.619 11.781 -3.929 1.00 60.78 74 LEU A N 1
ATOM 573 C CA . LEU A 1 74 ? 0.911 12.804 -3.167 1.00 60.78 74 LEU A CA 1
ATOM 574 C C . LEU A 1 74 ? 0.611 12.249 -1.765 1.00 60.78 74 LEU A C 1
ATOM 576 O O . LEU A 1 74 ? -0.458 11.699 -1.493 1.00 60.78 74 LEU A O 1
ATOM 580 N N . LYS A 1 75 ? 1.586 12.349 -0.847 1.00 61.31 75 LYS A N 1
ATOM 581 C CA . LYS A 1 75 ? 1.400 11.868 0.531 1.00 61.31 75 LYS A CA 1
ATOM 582 C C . LYS A 1 75 ? 0.424 12.775 1.297 1.00 61.31 75 LYS A C 1
ATOM 584 O O . LYS A 1 75 ? 0.806 13.793 1.869 1.00 61.31 75 LYS A O 1
ATOM 589 N N . ARG A 1 76 ? -0.801 12.253 1.423 1.00 63.50 76 ARG A N 1
ATOM 590 C CA . ARG A 1 76 ? -1.673 12.328 2.606 1.00 63.50 76 ARG A CA 1
ATOM 591 C C . ARG A 1 76 ? -2.449 13.637 2.785 1.00 63.50 76 ARG A C 1
ATOM 593 O O . ARG A 1 76 ? -2.037 14.537 3.516 1.00 63.50 76 ARG A O 1
ATOM 600 N N . ALA A 1 77 ? -3.663 13.671 2.245 1.00 66.88 77 ALA A N 1
ATOM 601 C CA . ALA A 1 77 ? -4.710 14.530 2.789 1.00 66.88 77 ALA A CA 1
ATOM 602 C C . ALA A 1 77 ? -5.367 13.795 3.969 1.00 66.88 77 ALA A C 1
ATOM 604 O O . ALA A 1 77 ? -5.772 12.642 3.846 1.00 66.88 77 ALA A O 1
ATOM 605 N N . ARG A 1 78 ? -5.458 14.436 5.139 1.00 71.44 78 ARG A N 1
ATOM 606 C CA . ARG A 1 78 ? -6.220 13.885 6.270 1.00 71.44 78 ARG A CA 1
ATOM 607 C C . ARG A 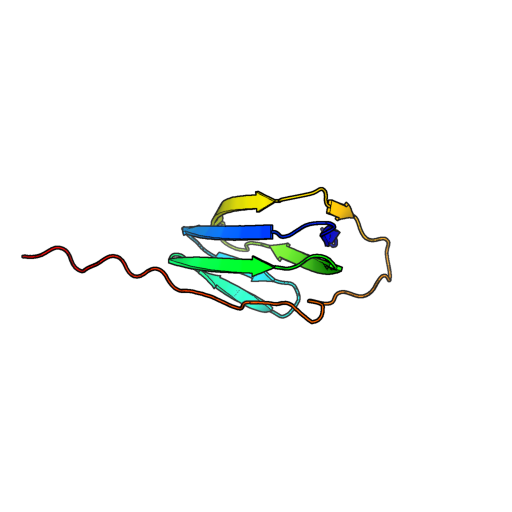1 78 ? -7.617 14.471 6.263 1.00 71.44 78 ARG A C 1
ATOM 609 O O . ARG A 1 78 ? -7.776 15.670 6.499 1.00 71.44 78 ARG A O 1
ATOM 616 N N . TYR A 1 79 ? -8.622 13.625 6.068 1.00 67.31 79 TYR A N 1
ATOM 617 C CA . TYR A 1 79 ? -9.989 14.030 6.341 1.00 67.31 79 TYR A CA 1
ATOM 618 C C . TYR A 1 79 ? -10.165 14.177 7.854 1.00 67.31 79 TYR A C 1
ATOM 620 O O . TYR A 1 79 ? -9.923 13.246 8.622 1.00 67.31 79 TYR A O 1
ATOM 628 N N . ARG A 1 80 ? -10.588 15.363 8.289 1.00 66.94 80 ARG A N 1
ATOM 629 C CA . ARG A 1 80 ? -11.064 15.595 9.651 1.00 66.94 80 ARG A CA 1
ATOM 630 C C . ARG A 1 80 ? -12.549 15.867 9.556 1.00 66.94 80 ARG A C 1
ATOM 632 O O . ARG A 1 80 ? -12.936 16.899 9.009 1.00 66.94 80 ARG A O 1
ATOM 639 N N . ALA A 1 81 ? -13.359 14.956 10.090 1.00 63.41 81 ALA A N 1
ATOM 640 C CA . ALA A 1 81 ? -14.772 15.240 10.263 1.00 63.41 81 ALA A CA 1
ATOM 641 C C . ALA A 1 81 ? -14.911 16.554 11.056 1.00 63.41 81 ALA A C 1
ATOM 643 O O . ALA A 1 81 ? -14.163 16.760 12.025 1.00 63.41 81 ALA A O 1
ATOM 644 N N . PRO A 1 82 ? -15.815 17.463 10.657 1.00 68.25 82 PRO A N 1
ATOM 645 C CA . PRO A 1 82 ? -16.134 18.605 11.495 1.00 68.25 82 PRO A CA 1
ATOM 646 C C . PRO A 1 82 ? -16.590 18.087 12.862 1.00 68.25 82 PRO A C 1
ATOM 648 O O . PRO A 1 82 ? -17.289 17.075 12.944 1.00 68.25 82 PRO A O 1
ATOM 651 N N . LYS A 1 83 ? -16.175 18.758 13.946 1.00 65.12 83 LYS A N 1
ATOM 652 C CA . LYS A 1 83 ? -16.744 18.462 15.265 1.00 65.12 83 LYS A CA 1
ATOM 653 C C . LYS A 1 83 ? -18.258 18.607 15.145 1.00 65.12 83 LYS A C 1
ATOM 655 O O . LYS A 1 83 ? -18.721 19.615 14.610 1.00 65.12 83 LYS A O 1
ATOM 660 N N . ALA A 1 84 ? -19.002 17.606 15.612 1.00 63.56 84 ALA A N 1
ATOM 661 C CA . ALA A 1 84 ? -20.437 17.759 15.783 1.00 63.56 84 ALA A CA 1
ATOM 662 C C . ALA A 1 84 ? -20.665 19.021 16.628 1.00 63.56 84 ALA A C 1
ATOM 664 O O . ALA A 1 84 ? -19.998 19.197 17.650 1.00 63.56 84 ALA A O 1
ATOM 665 N N . ALA A 1 85 ? -21.512 19.927 16.141 1.00 60.88 85 ALA A N 1
ATOM 666 C CA . ALA A 1 85 ? -21.957 21.048 16.950 1.00 60.88 85 ALA A CA 1
ATOM 667 C C . ALA A 1 85 ? -22.696 20.474 18.168 1.00 60.88 85 ALA A C 1
ATOM 669 O O . ALA A 1 85 ? -23.539 19.591 17.994 1.00 60.88 85 ALA A O 1
ATOM 670 N N . GLU A 1 86 ? -22.298 20.915 19.363 1.00 58.94 86 GLU A N 1
ATOM 671 C CA . GLU A 1 86 ? -22.973 20.604 20.633 1.00 58.94 86 GLU A CA 1
ATOM 672 C C . GLU A 1 86 ? -24.405 21.152 20.663 1.00 58.94 86 GLU A C 1
ATOM 674 O O . GLU A 1 86 ? -24.638 22.240 20.080 1.00 58.94 86 GLU A O 1
#

Foldseek 3Di:
DWKFAQAKKKKAWCAAWKAKPVRDIDGHQKIWIQGGGATIDIDGPPDTDMDMDGPDDMGHDDPPDDGDSPPDTPGTDGDDDPPPDD

Radius of gyration: 13.98 Å; chains: 1; bounding box: 38×33×35 Å

pLDDT: mean 89.27, std 12.29, range [58.94, 98.19]

Sequence (86 aa):
TPHEHFGMEEFYVIEGELIDHDGQKYTAGDFVSLGPGVRHYSYSPNGALTVAWLTDTNRTLAEGEELSFGPDVLKRARYRAPKAAE

Secondary structure (DSSP, 8-state):
--EEESS-EEEEEEEEEEEETT--EEETTEEEEE-TT-EE-EE-SS-EEEEEEESS-EEEPPTTPPPB--S-EEEEEE--PPPPP-